Protein AF-A0A4Y8Q1F9-F1 (afdb_monomer_lite)

Foldseek 3Di:
DVVLLVVLVVVLVVVCVVVVVVQPDPVSPVVVVVCCVVSVVVSVVSNCVSVVPDDPDVVVVVCVVCVVVVVVVVVVVD

Radius of gyration: 20.1 Å; chains: 1; bounding box: 51×34×40 Å

Secondary structure (DSSP, 8-state):
-HHHHHHHHHHHHHHHHHHHHHT-STTTHHHHHHHHHHHHHHHHHHHHHHTT--PPPHHHHHHHHHHHHHHHHHHHH-

Organism: NCBI:txid1967502

Sequence (78 aa):
MKWIVVGTAVAMAVVAYLDMQALRGPRMVKERWFFWSVWSLATVMAVLVALDVRLPNPLEGIDAVFQPIGHVVDHWLE

Structure (mmCIF, N/CA/C/O backbone):
data_AF-A0A4Y8Q1F9-F1
#
_entry.id   AF-A0A4Y8Q1F9-F1
#
loop_
_atom_site.group_PDB
_atom_site.id
_atom_site.type_symbol
_atom_site.label_atom_id
_atom_site.label_alt_id
_atom_site.label_comp_id
_atom_site.label_asym_id
_atom_site.label_entity_id
_atom_site.label_seq_id
_atom_site.pdbx_PDB_ins_code
_atom_site.Cartn_x
_atom_site.Cartn_y
_atom_site.Cartn_z
_atom_site.occupancy
_atom_site.B_iso_or_equiv
_atom_site.auth_seq_id
_atom_site.auth_comp_id
_atom_site.auth_asym_id
_atom_site.auth_atom_id
_atom_site.pdbx_PDB_model_num
ATOM 1 N N . MET A 1 1 ? -7.430 6.921 -19.327 1.00 62.62 1 MET A N 1
ATOM 2 C CA . MET A 1 1 ? -6.437 6.893 -18.226 1.00 62.62 1 MET A CA 1
ATOM 3 C C . MET A 1 1 ? -6.904 7.636 -16.972 1.00 62.62 1 MET A C 1
ATOM 5 O O . MET A 1 1 ? -7.055 6.975 -15.958 1.00 62.62 1 MET A O 1
ATOM 9 N N . LYS A 1 2 ? -7.225 8.945 -17.004 1.00 72.94 2 LYS A N 1
ATOM 10 C CA . LYS A 1 2 ? -7.614 9.707 -15.786 1.00 72.94 2 LYS A CA 1
ATOM 11 C C . LYS A 1 2 ? -8.790 9.103 -14.992 1.00 72.94 2 LYS A C 1
ATOM 13 O O . LYS A 1 2 ? -8.714 9.014 -13.775 1.00 72.94 2 LYS A O 1
ATOM 18 N N . TRP A 1 3 ? -9.831 8.624 -15.675 1.00 87.75 3 TRP A N 1
ATOM 19 C CA . TRP A 1 3 ? -10.999 8.002 -15.031 1.00 87.75 3 TRP A CA 1
ATOM 20 C C . TRP A 1 3 ? -10.693 6.690 -14.301 1.00 87.75 3 TRP A C 1
ATOM 22 O O . TRP A 1 3 ? -11.339 6.401 -13.302 1.00 87.75 3 TRP A O 1
ATOM 32 N N . ILE A 1 4 ? -9.693 5.927 -14.756 1.00 86.44 4 ILE A N 1
ATOM 33 C CA . ILE A 1 4 ? -9.284 4.675 -14.103 1.00 86.44 4 ILE A CA 1
ATOM 34 C C . ILE A 1 4 ? -8.636 5.003 -12.760 1.00 86.44 4 ILE A C 1
ATOM 36 O O . ILE A 1 4 ? -9.013 4.430 -11.750 1.00 86.44 4 ILE A O 1
ATOM 40 N N . VAL A 1 5 ? -7.741 5.995 -12.723 1.00 87.94 5 VAL A N 1
ATOM 41 C CA . VAL A 1 5 ? -7.103 6.442 -11.474 1.00 87.94 5 VAL A CA 1
ATOM 42 C C . VAL A 1 5 ? -8.141 6.949 -10.476 1.00 87.94 5 VAL A C 1
ATOM 44 O O . VAL A 1 5 ? -8.091 6.580 -9.306 1.00 87.94 5 VAL A O 1
ATOM 47 N N . VAL A 1 6 ? -9.110 7.749 -10.936 1.00 91.12 6 VAL A N 1
ATOM 48 C CA . VAL A 1 6 ? -10.209 8.233 -10.085 1.00 91.12 6 VAL A CA 1
ATOM 49 C C . VAL A 1 6 ? -11.053 7.066 -9.568 1.00 91.12 6 VAL A C 1
ATOM 51 O O . VAL A 1 6 ? -11.324 7.006 -8.373 1.00 91.12 6 VAL A O 1
ATOM 54 N N . GLY A 1 7 ? -11.417 6.111 -10.428 1.00 91.25 7 GLY A N 1
ATOM 55 C CA . GLY A 1 7 ? -12.167 4.917 -10.032 1.00 91.25 7 GLY A CA 1
ATOM 56 C C . GLY A 1 7 ? -11.425 4.070 -8.995 1.00 91.25 7 GLY A C 1
ATOM 57 O O . GLY A 1 7 ? -12.000 3.723 -7.964 1.00 91.25 7 GLY A O 1
ATOM 58 N N . THR A 1 8 ? -10.135 3.807 -9.215 1.00 90.06 8 THR A N 1
ATOM 59 C CA . THR A 1 8 ? -9.280 3.065 -8.277 1.00 90.06 8 THR A CA 1
ATOM 60 C C . THR A 1 8 ? -9.137 3.802 -6.946 1.00 90.06 8 THR A C 1
ATOM 62 O O . THR A 1 8 ? -9.261 3.182 -5.892 1.00 90.06 8 THR 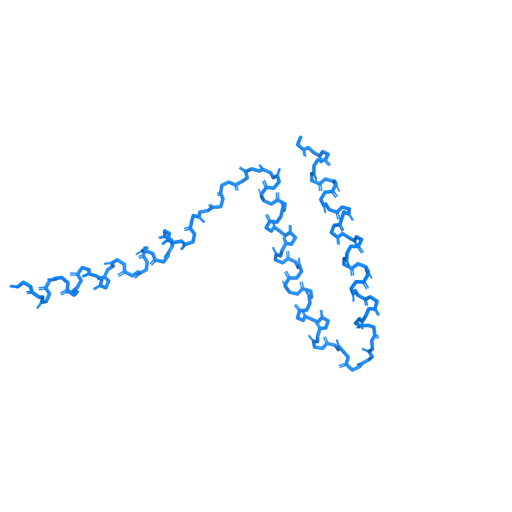A O 1
ATOM 65 N N . ALA A 1 9 ? -8.936 5.123 -6.966 1.00 89.56 9 ALA A N 1
ATOM 66 C CA . ALA A 1 9 ? -8.834 5.931 -5.752 1.00 89.56 9 ALA A CA 1
ATOM 67 C C . ALA A 1 9 ? -10.140 5.925 -4.941 1.00 89.56 9 ALA A C 1
ATOM 69 O O . ALA A 1 9 ? -10.102 5.781 -3.720 1.00 89.56 9 ALA A O 1
ATOM 70 N N . VAL A 1 10 ? -11.295 6.028 -5.609 1.00 94.25 10 VAL A N 1
ATOM 71 C CA . VAL A 1 10 ? -12.611 5.957 -4.957 1.00 94.25 10 VAL A CA 1
ATOM 72 C C . VAL A 1 10 ? -12.846 4.572 -4.354 1.00 94.25 10 VAL A C 1
ATOM 74 O O . VAL A 1 10 ? -13.232 4.481 -3.190 1.00 94.25 10 VAL A O 1
ATOM 77 N N . ALA A 1 11 ? -12.568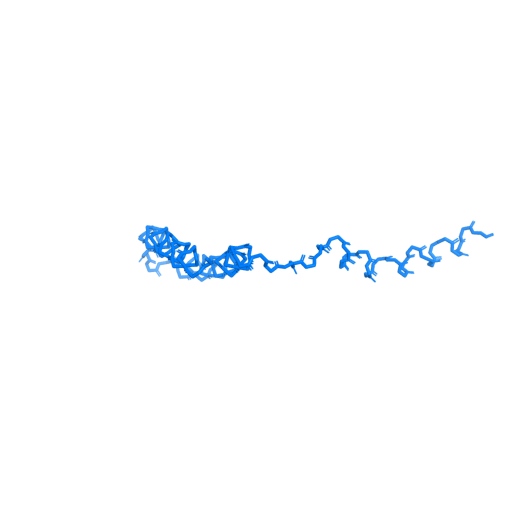 3.496 -5.094 1.00 92.75 11 ALA A N 1
ATOM 78 C CA . ALA A 1 11 ? -12.704 2.131 -4.585 1.00 92.75 11 ALA A CA 1
ATOM 79 C C . ALA A 1 11 ? -11.815 1.895 -3.351 1.00 92.75 11 ALA A C 1
ATOM 81 O O . ALA A 1 11 ? -12.290 1.394 -2.331 1.00 92.75 11 ALA A O 1
ATOM 82 N N . MET A 1 12 ? -10.555 2.335 -3.407 1.00 92.31 12 MET A N 1
ATOM 83 C CA . MET A 1 12 ? -9.626 2.265 -2.278 1.00 92.31 12 MET A CA 1
ATOM 84 C C . MET A 1 12 ? -10.133 3.068 -1.072 1.00 92.31 12 MET A C 1
ATOM 86 O O . MET A 1 12 ? -10.099 2.577 0.052 1.00 92.31 12 MET A O 1
ATOM 90 N N . ALA A 1 13 ? -10.653 4.279 -1.279 1.00 92.25 13 ALA A N 1
ATOM 91 C CA . ALA A 1 13 ? -11.194 5.089 -0.189 1.00 92.25 13 ALA A CA 1
ATOM 92 C C . ALA A 1 13 ? -12.390 4.414 0.506 1.00 92.25 13 ALA A C 1
ATOM 94 O O . ALA A 1 13 ? -12.500 4.471 1.732 1.00 92.25 13 ALA A O 1
ATOM 95 N N . VAL A 1 14 ? -13.259 3.744 -0.257 1.00 94.81 14 VAL A N 1
ATOM 96 C CA . VAL A 1 14 ? -14.402 2.999 0.292 1.00 94.81 14 VAL A CA 1
ATOM 97 C C . VAL A 1 14 ? -13.931 1.822 1.143 1.00 94.81 14 VAL A C 1
ATOM 99 O O . VAL A 1 14 ? -14.386 1.682 2.277 1.00 94.81 14 VAL A O 1
ATOM 102 N N . VAL A 1 15 ? -13.004 1.003 0.640 1.00 92.19 15 VAL A N 1
ATOM 103 C CA . VAL A 1 15 ? -12.486 -0.147 1.400 1.00 92.19 15 VAL A CA 1
ATOM 104 C C . VAL A 1 15 ? -11.749 0.319 2.655 1.00 92.19 15 VAL A C 1
ATOM 106 O O . VAL A 1 15 ? -12.045 -0.162 3.747 1.00 92.19 15 VAL A O 1
ATOM 109 N N . ALA A 1 16 ? -10.890 1.335 2.534 1.00 91.06 16 ALA A N 1
ATOM 110 C CA . ALA A 1 16 ? -10.204 1.930 3.676 1.00 91.06 16 ALA A CA 1
ATOM 111 C C . ALA A 1 16 ? -11.191 2.412 4.744 1.00 91.06 16 ALA A C 1
ATOM 113 O O . ALA A 1 16 ? -10.973 2.193 5.932 1.00 91.06 16 ALA A O 1
ATOM 114 N N . TYR A 1 17 ? -12.294 3.048 4.341 1.00 91.94 17 TYR A N 1
ATOM 115 C CA . TYR A 1 17 ? -13.315 3.516 5.273 1.00 91.94 17 TYR A CA 1
ATOM 116 C C . TYR A 1 17 ? -13.996 2.365 6.026 1.00 91.94 17 TYR A C 1
ATOM 118 O O . TYR A 1 17 ? -14.210 2.482 7.237 1.00 91.94 17 TYR A O 1
ATOM 126 N N . LEU A 1 18 ? -14.321 1.268 5.334 1.00 91.19 18 LEU A N 1
ATOM 127 C CA . LEU A 1 18 ? -14.928 0.079 5.938 1.00 91.19 18 LEU A CA 1
ATOM 128 C C . LEU A 1 18 ? -13.978 -0.578 6.946 1.00 91.19 18 LEU A C 1
ATOM 130 O O . LEU A 1 18 ? -14.359 -0.783 8.100 1.00 91.19 18 LEU A O 1
ATOM 134 N N . ASP A 1 19 ? -12.726 -0.806 6.556 1.00 87.75 19 ASP A N 1
ATOM 135 C CA . ASP A 1 19 ? -11.722 -1.444 7.415 1.00 87.75 19 ASP A CA 1
ATOM 136 C C . ASP A 1 19 ? -11.352 -0.563 8.612 1.00 87.75 19 ASP A C 1
ATOM 138 O O . ASP A 1 19 ? -11.194 -1.031 9.744 1.00 87.75 19 ASP A O 1
ATOM 142 N N . MET A 1 20 ? -11.300 0.754 8.413 1.00 85.25 20 MET A N 1
ATOM 143 C CA . MET A 1 20 ? -10.999 1.694 9.485 1.00 85.25 20 MET A CA 1
ATOM 144 C C . MET A 1 20 ? -12.112 1.750 10.538 1.00 85.25 20 MET A C 1
ATOM 146 O O . MET A 1 20 ? -11.815 2.096 11.681 1.00 85.25 20 MET A O 1
ATOM 150 N N . GLN A 1 21 ? -13.359 1.371 10.210 1.00 85.12 21 GLN A N 1
ATOM 151 C CA . GLN A 1 21 ? -14.421 1.197 11.211 1.00 85.12 21 GLN A CA 1
ATOM 152 C C . GLN A 1 21 ? -14.124 0.035 12.165 1.00 85.12 21 GLN A C 1
ATOM 154 O O . GLN A 1 21 ? -14.365 0.168 13.367 1.00 85.12 21 GLN A O 1
ATOM 159 N N . ALA A 1 22 ? -13.551 -1.060 11.658 1.00 83.69 22 ALA A N 1
ATOM 160 C CA . ALA A 1 22 ? -13.164 -2.214 12.469 1.00 83.69 22 ALA A CA 1
ATOM 161 C C . ALA A 1 22 ? -11.998 -1.894 13.430 1.00 83.69 22 ALA A C 1
ATOM 163 O O . ALA A 1 22 ? -11.892 -2.480 14.505 1.00 83.69 22 ALA A O 1
ATOM 164 N N . LEU A 1 23 ? -11.165 -0.904 13.090 1.00 84.75 23 LEU A N 1
ATOM 165 C CA . LEU A 1 23 ? -9.964 -0.496 13.836 1.00 84.75 23 LEU A CA 1
ATOM 166 C C . LEU A 1 23 ? -10.175 0.733 14.754 1.00 84.75 23 LEU A C 1
ATOM 168 O O . LEU A 1 23 ? -9.207 1.362 15.192 1.00 84.75 23 LEU A O 1
ATOM 172 N N . ARG A 1 24 ? -11.426 1.105 15.071 1.00 80.25 24 ARG A N 1
ATOM 173 C CA . ARG A 1 24 ? -11.753 2.309 15.878 1.00 80.25 24 ARG A CA 1
ATOM 174 C C . ARG A 1 24 ? -11.478 2.194 17.381 1.00 80.25 24 ARG A C 1
ATOM 176 O O . ARG A 1 24 ? -11.573 3.195 18.088 1.00 80.25 24 ARG A O 1
ATOM 183 N N . GLY A 1 25 ? -11.151 1.008 17.889 1.00 84.44 25 GLY A N 1
ATOM 184 C CA . GLY A 1 25 ? -10.919 0.803 19.320 1.00 84.44 25 GLY A CA 1
ATOM 185 C C . GLY A 1 25 ? -9.698 1.582 19.851 1.00 84.44 25 GLY A C 1
ATOM 186 O O . GLY A 1 25 ? -8.661 1.609 19.190 1.00 84.44 25 GLY A O 1
ATOM 187 N N . PRO A 1 26 ? -9.744 2.157 21.071 1.00 76.50 26 PRO A N 1
ATOM 188 C CA . PRO A 1 26 ? -8.628 2.925 21.643 1.00 76.50 26 PRO A CA 1
ATOM 189 C C . PRO A 1 26 ? -7.371 2.083 21.923 1.00 76.50 26 PRO A C 1
ATOM 191 O O . PRO A 1 26 ? -6.282 2.633 22.044 1.00 76.50 26 PRO A O 1
ATOM 194 N N . ARG A 1 27 ? -7.496 0.750 21.994 1.00 83.12 27 ARG A N 1
ATOM 195 C CA . ARG A 1 27 ? -6.356 -0.178 22.103 1.00 83.12 27 ARG A CA 1
ATOM 196 C C . ARG A 1 27 ? -5.740 -0.558 20.749 1.00 83.12 27 ARG A C 1
ATOM 198 O O . ARG A 1 27 ? -4.627 -1.061 20.743 1.00 83.12 27 ARG A O 1
ATOM 205 N N . MET A 1 28 ? -6.410 -0.255 19.633 1.00 87.19 28 MET A N 1
ATOM 206 C CA . MET A 1 28 ? -6.046 -0.710 18.281 1.00 87.19 28 MET A CA 1
ATOM 207 C C . MET A 1 28 ? -5.068 0.236 17.554 1.00 87.19 28 MET A C 1
ATOM 209 O O . MET A 1 28 ? -5.036 0.314 16.327 1.00 87.19 28 MET A O 1
ATOM 213 N N . VAL A 1 29 ? -4.313 1.062 18.290 1.00 85.44 29 VAL A N 1
ATOM 214 C CA . VAL A 1 29 ? -3.471 2.115 17.687 1.00 85.44 29 VAL A CA 1
ATOM 215 C C . VAL A 1 29 ? -2.336 1.512 16.858 1.00 85.44 29 VAL A C 1
ATOM 217 O O . VAL A 1 29 ? -2.003 2.057 15.805 1.00 85.44 29 VAL A O 1
ATOM 220 N N . LYS A 1 30 ? -1.772 0.382 17.307 1.00 88.06 30 LYS A N 1
ATOM 221 C CA . LYS A 1 30 ? -0.694 -0.327 16.603 1.00 88.06 30 LYS A CA 1
ATOM 222 C C . LYS A 1 30 ? -1.210 -0.979 15.325 1.00 88.06 30 LYS A C 1
ATOM 224 O O . LYS A 1 30 ? -0.610 -0.803 14.269 1.00 88.06 30 LYS A O 1
ATOM 229 N N . GLU A 1 31 ? -2.345 -1.662 15.408 1.00 89.88 31 GLU A N 1
ATOM 230 C CA . GLU A 1 31 ? -3.009 -2.310 14.279 1.00 89.88 31 GLU A CA 1
ATOM 231 C C . GLU A 1 31 ? -3.421 -1.277 13.232 1.00 89.88 31 GLU A C 1
ATOM 233 O O . GLU A 1 31 ? -3.224 -1.493 12.041 1.00 89.88 31 GLU A O 1
ATOM 238 N N . ARG A 1 32 ? -3.912 -0.110 13.664 1.00 88.19 32 ARG A N 1
ATOM 239 C CA . ARG A 1 32 ? -4.264 0.985 12.757 1.00 88.19 32 ARG A CA 1
ATOM 240 C C . ARG A 1 32 ? -3.037 1.538 12.033 1.00 88.19 32 ARG A C 1
ATOM 242 O O . ARG A 1 32 ? -3.122 1.842 10.848 1.00 88.19 32 ARG A O 1
ATOM 249 N N . TRP A 1 33 ? -1.902 1.657 12.721 1.00 89.81 33 TRP A N 1
ATOM 250 C CA . TRP A 1 33 ? -0.639 2.072 12.103 1.00 89.81 33 TRP A CA 1
ATOM 251 C C . TRP A 1 33 ? -0.139 1.047 11.080 1.00 89.81 33 TRP A C 1
ATOM 253 O O . TRP A 1 33 ? 0.231 1.419 9.966 1.00 89.81 33 TRP A O 1
ATOM 263 N N . PHE A 1 34 ? -0.189 -0.240 11.429 1.00 92.69 34 PHE A N 1
ATOM 264 C CA . PHE A 1 34 ? 0.172 -1.322 10.517 1.00 92.69 34 PHE A CA 1
ATOM 265 C C . PHE A 1 34 ? -0.740 -1.339 9.286 1.00 92.69 34 PHE A C 1
ATOM 267 O O . PHE A 1 34 ? -0.245 -1.328 8.158 1.00 92.69 34 PHE A O 1
ATOM 274 N N . PHE A 1 35 ? -2.057 -1.253 9.497 1.00 92.25 35 PHE A N 1
ATOM 275 C CA . PHE A 1 35 ? -3.046 -1.154 8.429 1.00 92.25 35 PHE A CA 1
ATOM 276 C C . PHE A 1 35 ? -2.710 -0.016 7.465 1.00 92.25 35 PHE A C 1
ATOM 278 O O . PHE A 1 35 ? -2.578 -0.263 6.274 1.00 92.25 35 PHE A O 1
ATOM 285 N N . TRP A 1 36 ? -2.475 1.205 7.958 1.00 90.69 36 TRP A N 1
ATOM 286 C CA . TRP A 1 36 ? -2.133 2.343 7.095 1.00 90.69 36 TRP A CA 1
ATOM 287 C C . TRP A 1 36 ? -0.838 2.140 6.303 1.00 90.69 36 TRP A C 1
ATOM 289 O O . TRP A 1 36 ? -0.769 2.533 5.135 1.00 90.69 36 TRP A O 1
ATOM 299 N N . SER A 1 37 ? 0.175 1.510 6.900 1.00 93.44 37 SER A N 1
ATOM 300 C CA . SER A 1 37 ? 1.436 1.234 6.203 1.00 93.44 37 SER A CA 1
ATOM 301 C C . SER A 1 37 ? 1.242 0.269 5.027 1.00 93.44 37 SER A C 1
ATOM 303 O O . SER A 1 37 ? 1.650 0.570 3.907 1.00 93.44 37 SER A O 1
ATOM 305 N N . VAL A 1 38 ? 0.523 -0.835 5.239 1.00 94.06 38 VAL A N 1
ATOM 306 C CA . VAL A 1 38 ? 0.232 -1.820 4.189 1.00 94.06 38 VAL A CA 1
ATOM 307 C C . VAL A 1 38 ? -0.747 -1.249 3.160 1.00 94.06 38 VAL A C 1
ATOM 309 O O . VAL A 1 38 ? -0.545 -1.396 1.955 1.00 94.06 38 VAL A O 1
ATOM 312 N N . TRP A 1 39 ? -1.782 -0.546 3.621 1.00 93.44 39 TRP A N 1
ATOM 313 C CA . TRP A 1 39 ? -2.819 0.039 2.776 1.00 93.44 39 TRP A CA 1
ATOM 314 C C . TRP A 1 39 ? -2.261 1.091 1.815 1.00 93.44 39 TRP A C 1
ATOM 316 O O . TRP A 1 39 ? -2.587 1.101 0.625 1.00 93.44 39 TRP A O 1
ATOM 326 N N . SER A 1 40 ? -1.391 1.973 2.314 1.00 91.81 40 SER A N 1
ATOM 327 C CA . SER A 1 40 ? -0.748 2.995 1.482 1.00 91.81 40 SER A CA 1
ATOM 328 C C . SER A 1 40 ? 0.138 2.370 0.405 1.00 91.81 40 SER A C 1
ATOM 330 O O . SER A 1 40 ? 0.043 2.770 -0.756 1.00 91.81 40 SER A O 1
ATOM 332 N N . LEU A 1 41 ? 0.915 1.337 0.747 1.00 94.12 41 LEU A N 1
ATOM 333 C CA . LEU A 1 41 ? 1.726 0.596 -0.218 1.00 94.12 41 LEU A CA 1
ATOM 334 C C . LEU A 1 41 ? 0.856 -0.037 -1.313 1.00 94.12 41 LEU A C 1
ATOM 336 O O . LEU A 1 41 ? 1.125 0.145 -2.501 1.00 94.12 41 LEU A O 1
ATOM 340 N N . ALA A 1 42 ? -0.219 -0.725 -0.922 1.00 92.12 42 ALA A N 1
ATOM 341 C CA . ALA A 1 42 ? -1.153 -1.349 -1.855 1.00 92.12 42 ALA A CA 1
ATOM 342 C C . ALA A 1 42 ? -1.820 -0.319 -2.782 1.00 92.12 42 ALA A C 1
ATOM 344 O O . ALA A 1 42 ? -1.939 -0.546 -3.986 1.00 92.12 42 ALA A O 1
ATOM 345 N N . THR A 1 43 ? -2.199 0.842 -2.240 1.00 91.75 43 THR A N 1
ATOM 346 C CA . THR A 1 43 ? -2.803 1.937 -3.013 1.00 91.75 43 THR A CA 1
ATOM 347 C C . THR A 1 43 ? -1.829 2.482 -4.057 1.00 91.75 43 THR A C 1
ATOM 349 O O . THR A 1 43 ? -2.198 2.628 -5.223 1.00 91.75 43 THR A O 1
ATOM 352 N N . VAL A 1 44 ? -0.575 2.747 -3.673 1.00 91.50 44 VAL A N 1
ATOM 353 C CA . VAL A 1 44 ? 0.461 3.228 -4.603 1.00 91.50 44 VAL A CA 1
ATOM 354 C C . VAL A 1 44 ? 0.711 2.202 -5.708 1.00 91.50 44 VAL A C 1
ATOM 356 O O . VAL A 1 44 ? 0.701 2.565 -6.883 1.00 91.50 44 VAL A O 1
ATOM 359 N N . MET A 1 45 ? 0.861 0.923 -5.355 1.00 90.81 45 MET A N 1
ATOM 360 C CA . MET A 1 45 ? 1.026 -0.163 -6.327 1.00 90.81 45 MET A CA 1
ATOM 361 C C . MET A 1 45 ? -0.141 -0.234 -7.313 1.00 90.81 45 MET A C 1
ATOM 363 O O . MET A 1 45 ? 0.077 -0.258 -8.522 1.00 90.81 45 MET A O 1
ATOM 367 N N . ALA A 1 46 ? -1.380 -0.194 -6.822 1.00 89.81 46 ALA A N 1
ATOM 368 C CA . ALA A 1 46 ? -2.565 -0.244 -7.673 1.00 89.81 46 ALA A CA 1
ATOM 369 C C . ALA A 1 46 ? -2.645 0.944 -8.644 1.00 89.81 46 ALA A C 1
ATOM 371 O O . ALA A 1 46 ? -3.040 0.772 -9.797 1.00 89.81 46 ALA A O 1
ATOM 372 N N . VAL A 1 47 ? -2.251 2.144 -8.207 1.00 89.88 47 VAL A N 1
ATOM 373 C CA . VAL A 1 47 ? -2.204 3.331 -9.074 1.00 89.88 47 VAL A CA 1
ATOM 374 C C . VAL A 1 47 ? -1.109 3.201 -10.132 1.00 89.88 47 VAL A C 1
ATOM 376 O O . VAL A 1 47 ? -1.364 3.519 -11.291 1.00 89.88 47 VAL A O 1
ATOM 379 N N . LEU A 1 48 ? 0.081 2.715 -9.768 1.00 89.50 48 LEU A N 1
ATOM 380 C CA . LEU A 1 48 ? 1.173 2.496 -10.724 1.00 89.50 48 LEU A CA 1
ATOM 381 C C . LEU A 1 48 ? 0.783 1.474 -11.795 1.00 89.50 48 LEU A C 1
ATOM 383 O O . LEU A 1 48 ? 0.975 1.737 -12.980 1.00 89.50 48 LEU A O 1
ATOM 387 N N . VAL A 1 49 ? 0.141 0.374 -11.395 1.00 86.00 49 VAL A N 1
ATOM 388 C CA . VAL A 1 49 ? -0.410 -0.623 -12.325 1.00 86.00 49 VAL A CA 1
ATOM 389 C C . VAL A 1 49 ? -1.496 -0.009 -13.215 1.00 86.00 49 VAL A C 1
ATOM 391 O O . VAL A 1 49 ? -1.476 -0.192 -14.427 1.00 86.00 49 VAL A O 1
ATOM 394 N N . ALA A 1 50 ? -2.422 0.773 -12.652 1.00 86.38 50 ALA A N 1
ATOM 395 C CA . ALA A 1 50 ? -3.484 1.434 -13.417 1.00 86.38 50 ALA A CA 1
ATOM 396 C C . ALA A 1 50 ? -2.969 2.489 -14.416 1.00 86.38 50 ALA A C 1
ATOM 398 O O . ALA A 1 50 ? -3.653 2.813 -15.390 1.00 86.38 50 ALA A O 1
ATOM 399 N N . LEU A 1 51 ? -1.786 3.048 -14.157 1.00 88.62 51 LEU A N 1
ATOM 400 C CA . LEU A 1 51 ? -1.088 3.979 -15.040 1.00 88.62 51 LEU A CA 1
ATOM 401 C C . LEU A 1 51 ? -0.186 3.278 -16.064 1.00 88.62 51 LEU A C 1
ATOM 403 O O . LEU A 1 51 ? 0.466 3.974 -16.840 1.00 88.62 51 LEU A O 1
ATOM 407 N N . ASP A 1 52 ? -0.169 1.942 -16.081 1.00 86.44 52 ASP A N 1
ATOM 408 C CA . ASP A 1 52 ? 0.721 1.124 -16.912 1.00 86.44 52 ASP A CA 1
ATOM 409 C C . ASP A 1 52 ? 2.208 1.472 -16.698 1.00 86.44 52 ASP A C 1
ATOM 411 O O . ASP A 1 52 ? 3.044 1.408 -17.602 1.00 86.44 52 ASP A O 1
ATOM 415 N N . VAL A 1 53 ? 2.557 1.882 -15.472 1.00 86.19 53 VAL A N 1
ATOM 416 C CA . VAL A 1 53 ? 3.951 2.102 -15.093 1.00 86.19 53 VAL A CA 1
ATOM 417 C C . VAL A 1 53 ? 4.610 0.738 -14.969 1.00 86.19 53 VAL A C 1
ATOM 419 O O . VAL A 1 53 ? 4.240 -0.068 -14.115 1.00 86.19 53 VAL A O 1
ATOM 422 N N . ARG A 1 54 ? 5.619 0.491 -15.810 1.00 79.12 54 ARG A N 1
ATOM 423 C CA . ARG A 1 54 ? 6.454 -0.708 -15.718 1.00 79.12 54 ARG A CA 1
ATOM 424 C C . ARG A 1 54 ? 7.218 -0.689 -14.401 1.00 79.12 54 ARG A C 1
ATOM 426 O O . ARG A 1 54 ? 8.228 -0.003 -14.264 1.00 79.12 54 ARG A O 1
ATOM 433 N N . LEU A 1 55 ? 6.709 -1.439 -13.435 1.00 78.75 55 LEU A N 1
ATOM 434 C CA . LEU A 1 55 ? 7.446 -1.766 -12.229 1.00 78.75 55 LEU A CA 1
ATOM 435 C C . LEU A 1 55 ? 8.572 -2.732 -12.622 1.00 78.75 55 LEU A C 1
ATOM 437 O O . LEU A 1 55 ? 8.288 -3.717 -13.309 1.00 78.75 55 LEU A O 1
ATOM 441 N N . PRO A 1 56 ? 9.831 -2.452 -12.242 1.00 78.38 56 PRO A N 1
ATOM 442 C CA . PRO A 1 56 ? 10.923 -3.384 -12.486 1.00 78.38 56 PRO A CA 1
ATOM 443 C C . PRO A 1 56 ? 10.586 -4.730 -11.842 1.00 78.38 56 PRO A C 1
ATOM 445 O O . PRO A 1 56 ? 9.981 -4.777 -10.765 1.00 78.38 56 PRO A O 1
ATOM 448 N N . ASN A 1 57 ? 10.940 -5.823 -12.516 1.00 79.44 57 ASN A N 1
ATOM 449 C CA . ASN A 1 57 ? 10.661 -7.153 -12.000 1.00 79.44 57 ASN A CA 1
ATOM 450 C C . ASN A 1 57 ? 11.461 -7.343 -10.697 1.00 79.44 57 ASN A C 1
ATOM 452 O O . ASN A 1 57 ? 12.685 -7.218 -10.719 1.00 79.44 57 ASN A O 1
ATOM 456 N N . PRO A 1 58 ? 10.824 -7.650 -9.554 1.00 82.56 58 PRO A N 1
ATOM 457 C CA . PRO A 1 58 ? 11.546 -7.835 -8.297 1.00 82.56 58 PRO A CA 1
ATOM 458 C C . PRO A 1 58 ? 12.589 -8.956 -8.379 1.00 82.56 58 PRO A C 1
ATOM 460 O O . PRO A 1 58 ? 13.600 -8.884 -7.686 1.00 82.56 58 PRO A O 1
ATOM 463 N N . LEU A 1 59 ? 12.386 -9.947 -9.255 1.00 82.88 59 LEU A N 1
ATOM 464 C CA . LEU A 1 59 ? 13.375 -10.992 -9.516 1.00 82.88 59 LEU A CA 1
ATOM 465 C C . LEU A 1 59 ? 14.652 -10.429 -10.146 1.00 82.88 59 LEU A C 1
ATOM 467 O O . LEU A 1 59 ? 15.727 -10.842 -9.748 1.00 82.88 59 LEU A O 1
ATOM 471 N N . GLU A 1 60 ? 14.560 -9.426 -11.025 1.00 84.19 60 GLU A N 1
ATOM 472 C CA . GLU A 1 60 ? 15.750 -8.759 -11.582 1.00 84.19 60 GLU A CA 1
ATOM 473 C C . GLU A 1 60 ? 16.538 -8.024 -10.490 1.00 84.19 60 GLU A C 1
ATOM 475 O O . GLU A 1 60 ? 17.765 -7.992 -10.513 1.00 84.19 60 GLU A O 1
ATOM 480 N N . GLY A 1 61 ? 15.840 -7.452 -9.504 1.00 83.50 61 GLY A N 1
ATOM 481 C CA . GLY A 1 61 ? 16.478 -6.828 -8.345 1.00 83.50 61 GLY A CA 1
ATOM 482 C C . GLY A 1 61 ? 17.179 -7.843 -7.440 1.00 83.50 61 GLY A C 1
ATOM 483 O O . GLY A 1 61 ? 18.279 -7.580 -6.962 1.00 83.50 61 GLY A O 1
ATOM 484 N N . ILE A 1 62 ? 16.561 -9.007 -7.226 1.00 85.62 62 ILE A N 1
ATOM 485 C CA . ILE A 1 62 ? 17.174 -10.128 -6.501 1.00 85.62 62 ILE A CA 1
ATOM 486 C C . ILE A 1 62 ? 18.400 -10.618 -7.277 1.00 85.62 62 ILE A C 1
ATOM 488 O O . ILE A 1 62 ? 19.491 -10.675 -6.712 1.00 85.62 62 ILE A O 1
ATOM 492 N N . ASP A 1 63 ? 18.263 -10.876 -8.574 1.00 86.25 63 ASP A N 1
ATOM 493 C CA . ASP A 1 63 ? 19.363 -11.321 -9.425 1.00 86.25 63 ASP A CA 1
ATOM 494 C C . ASP A 1 63 ? 20.529 -10.331 -9.380 1.00 86.25 63 ASP A C 1
ATOM 496 O O . ASP A 1 63 ? 21.654 -10.745 -9.130 1.00 86.25 63 ASP A O 1
ATOM 500 N N . ALA A 1 64 ? 20.294 -9.021 -9.477 1.00 85.81 64 ALA A N 1
ATOM 501 C CA . ALA A 1 64 ? 21.362 -8.021 -9.380 1.00 85.81 64 ALA A CA 1
ATOM 502 C C . ALA A 1 64 ? 22.152 -8.080 -8.054 1.00 85.81 64 ALA A C 1
ATOM 504 O O . ALA A 1 64 ? 23.341 -7.754 -8.025 1.00 85.81 64 ALA A O 1
ATOM 505 N N . VAL A 1 65 ? 21.513 -8.498 -6.957 1.00 87.75 65 VAL A N 1
ATOM 506 C CA . VAL A 1 65 ? 22.155 -8.645 -5.641 1.00 87.75 65 VAL A CA 1
ATOM 507 C C . VAL A 1 65 ? 22.893 -9.981 -5.517 1.00 87.75 65 VAL A C 1
ATOM 509 O O . VAL A 1 65 ? 23.984 -10.023 -4.949 1.00 87.75 65 VAL A O 1
ATOM 512 N N . PHE A 1 66 ? 22.321 -11.070 -6.037 1.00 87.06 66 PHE A N 1
ATOM 513 C CA . PHE A 1 66 ? 22.836 -12.432 -5.839 1.00 87.06 66 PHE A CA 1
ATOM 514 C C . PHE A 1 66 ? 23.748 -12.936 -6.967 1.00 87.06 66 PHE A C 1
ATOM 516 O O . PHE A 1 66 ? 24.578 -13.812 -6.726 1.00 87.06 66 PHE A O 1
ATOM 523 N N . GLN A 1 67 ? 23.676 -12.359 -8.166 1.00 88.19 67 GLN A N 1
ATOM 524 C CA . GLN A 1 67 ? 24.555 -12.676 -9.293 1.00 88.19 67 GLN A CA 1
ATOM 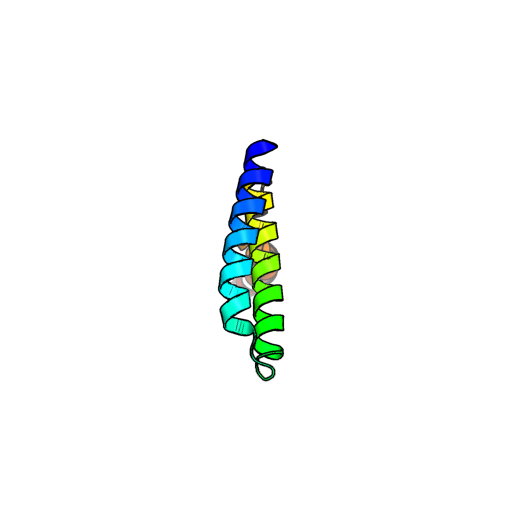525 C C . GLN A 1 67 ? 26.058 -12.585 -8.954 1.00 88.19 67 GLN A C 1
ATOM 527 O O . GLN A 1 67 ? 26.786 -13.505 -9.326 1.00 88.19 67 GLN A O 1
ATOM 532 N N . PRO A 1 68 ? 26.572 -11.567 -8.227 1.00 86.69 68 PRO A N 1
ATOM 533 C CA . PRO A 1 68 ? 27.984 -11.554 -7.838 1.00 86.69 68 PRO A CA 1
ATOM 534 C C . PRO A 1 68 ? 28.362 -12.710 -6.904 1.00 86.69 68 PRO A C 1
ATOM 536 O O . PRO A 1 68 ? 29.487 -13.187 -6.971 1.00 86.69 68 PRO A O 1
ATOM 539 N N . ILE A 1 69 ? 27.441 -13.199 -6.066 1.00 87.62 69 ILE A N 1
ATOM 540 C CA . ILE A 1 69 ? 27.687 -14.372 -5.212 1.00 87.62 69 ILE A CA 1
ATOM 541 C C . ILE A 1 69 ? 27.770 -15.636 -6.075 1.00 87.62 69 ILE A C 1
ATOM 543 O O . ILE A 1 69 ? 28.664 -16.449 -5.861 1.00 87.62 69 ILE A O 1
ATOM 547 N N . GLY A 1 70 ? 26.889 -15.767 -7.073 1.00 85.00 70 GLY A N 1
ATOM 548 C CA . GLY A 1 70 ? 26.935 -16.853 -8.057 1.00 85.00 70 GLY A CA 1
ATOM 549 C C . GLY A 1 70 ? 28.277 -16.915 -8.788 1.00 85.00 70 GLY A C 1
ATOM 550 O O . GLY A 1 70 ? 28.925 -17.953 -8.768 1.00 85.00 70 GLY A O 1
ATOM 551 N N . HIS A 1 71 ? 28.763 -15.779 -9.300 1.00 85.62 71 HIS A N 1
ATOM 552 C CA . HIS A 1 71 ? 30.070 -15.700 -9.973 1.00 85.62 71 HIS A CA 1
ATOM 553 C C . HIS A 1 71 ? 31.243 -16.094 -9.075 1.00 85.62 71 HIS A C 1
ATOM 555 O O . HIS A 1 71 ? 32.200 -16.705 -9.540 1.00 85.62 71 HIS A O 1
ATOM 561 N N . VAL A 1 72 ? 31.186 -15.747 -7.785 1.00 88.38 72 VAL A N 1
ATOM 562 C CA . VAL A 1 72 ? 32.207 -16.175 -6.821 1.00 88.38 72 VAL A CA 1
ATOM 563 C C . VAL A 1 72 ? 32.145 -17.691 -6.652 1.00 88.38 72 VAL A C 1
ATOM 565 O O . VAL A 1 72 ? 33.171 -18.346 -6.758 1.00 88.38 72 VAL A O 1
ATOM 568 N N . VAL A 1 73 ? 30.963 -18.263 -6.422 1.00 87.19 73 VAL A N 1
ATOM 569 C CA . VAL A 1 73 ? 30.802 -19.713 -6.227 1.00 87.19 73 VAL A CA 1
ATOM 570 C C . VAL A 1 73 ? 31.236 -20.506 -7.461 1.00 87.19 73 VAL A C 1
ATOM 572 O O . VAL A 1 73 ? 31.964 -21.484 -7.305 1.00 87.19 73 VAL A O 1
ATOM 575 N N . ASP A 1 74 ? 30.860 -20.058 -8.659 1.00 86.88 74 ASP A N 1
ATOM 576 C CA . ASP A 1 74 ? 31.274 -20.681 -9.919 1.00 86.88 74 ASP A CA 1
ATOM 577 C C . ASP A 1 74 ? 32.801 -20.636 -10.079 1.00 86.88 74 ASP A C 1
ATOM 579 O O . ASP A 1 74 ? 33.417 -21.651 -10.387 1.00 86.88 74 ASP A O 1
ATOM 5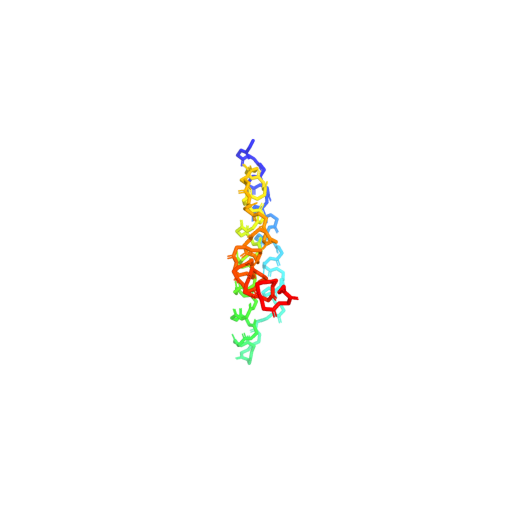83 N N . HIS A 1 75 ? 33.439 -19.506 -9.754 1.00 85.06 75 HIS A N 1
ATOM 584 C CA . HIS A 1 75 ? 34.899 -19.376 -9.802 1.00 85.06 75 HIS A CA 1
ATOM 585 C C . HIS A 1 75 ? 35.645 -20.246 -8.773 1.00 85.06 75 HIS A C 1
ATOM 587 O O . HIS A 1 75 ? 36.812 -20.560 -8.977 1.00 85.06 75 HIS A O 1
ATOM 593 N N . TRP A 1 76 ? 35.011 -20.613 -7.655 1.00 86.06 76 TRP A N 1
ATOM 594 C CA . TRP A 1 76 ? 35.602 -21.488 -6.629 1.00 86.06 76 TRP A CA 1
ATOM 595 C C . TRP A 1 76 ? 35.438 -22.987 -6.930 1.00 86.06 76 TRP A C 1
ATOM 597 O O . TRP A 1 76 ? 36.096 -23.803 -6.282 1.00 86.06 76 TRP A O 1
ATOM 607 N N . LEU A 1 77 ? 34.523 -23.352 -7.835 1.0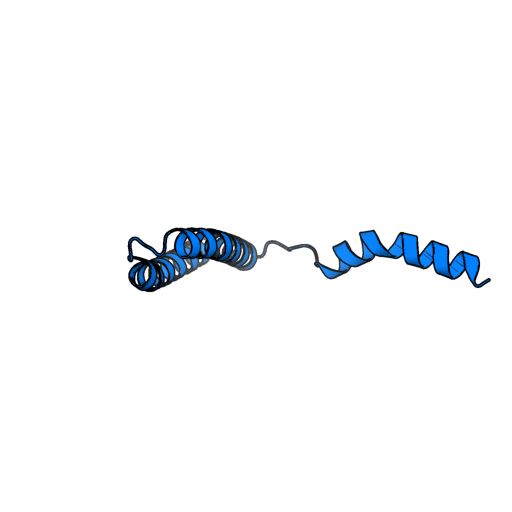0 82.62 77 LEU A N 1
ATOM 608 C CA . LEU A 1 77 ? 34.216 -24.738 -8.207 1.00 82.62 77 LEU A CA 1
ATOM 609 C C . LEU A 1 77 ? 34.935 -25.204 -9.487 1.00 82.62 77 LEU A C 1
ATOM 611 O O . LE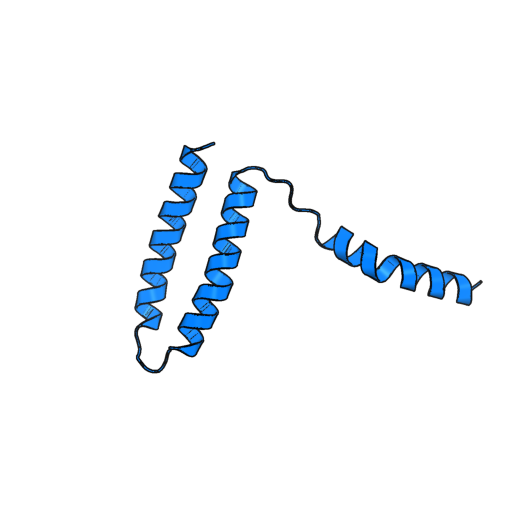U A 1 77 ? 34.972 -26.413 -9.728 1.00 82.62 77 LEU A O 1
ATOM 615 N N . GLU A 1 78 ? 35.493 -24.278 -10.274 1.00 62.97 78 GLU A N 1
ATOM 616 C CA . GLU A 1 78 ? 36.448 -24.534 -11.371 1.00 62.97 78 GLU A CA 1
ATOM 617 C C . GLU A 1 78 ? 37.896 -24.666 -10.868 1.00 62.97 78 GLU A C 1
ATOM 619 O O . GLU A 1 78 ? 38.635 -25.503 -11.441 1.00 62.97 78 GLU A O 1
#

pLDDT: mean 86.88, std 5.86, range [62.62, 94.81]